Protein AF-A0A7W8BRE7-F1 (afdb_monomer_lite)

pLDDT: mean 71.57, std 16.56, range [34.34, 90.38]

Structure (mmCIF, N/CA/C/O backbone):
data_AF-A0A7W8BRE7-F1
#
_entry.id   AF-A0A7W8BRE7-F1
#
loop_
_atom_site.group_PDB
_atom_site.id
_atom_site.type_symbol
_atom_site.label_atom_id
_atom_site.label_alt_id
_atom_site.label_comp_id
_atom_site.label_asym_id
_atom_site.label_entity_id
_atom_site.label_seq_id
_atom_site.pdbx_PDB_ins_code
_atom_site.Cartn_x
_atom_site.Cartn_y
_atom_site.Cartn_z
_atom_site.occupancy
_atom_site.B_iso_or_equiv
_atom_site.auth_seq_id
_atom_site.auth_comp_id
_atom_site.auth_asym_id
_atom_site.auth_atom_id
_atom_site.pdbx_PDB_model_num
ATOM 1 N N . MET A 1 1 ? -2.314 -26.509 -4.641 1.00 55.81 1 MET A N 1
ATOM 2 C CA . MET A 1 1 ? -2.823 -25.712 -3.495 1.00 55.81 1 MET A CA 1
ATOM 3 C C . MET A 1 1 ? -2.739 -24.232 -3.867 1.00 55.81 1 MET A C 1
ATOM 5 O O . MET A 1 1 ? -1.691 -23.835 -4.354 1.00 55.81 1 MET A O 1
ATOM 9 N N . ARG A 1 2 ? -3.808 -23.428 -3.718 1.00 67.88 2 ARG A N 1
ATOM 10 C CA . ARG A 1 2 ? -3.800 -21.985 -4.072 1.00 67.88 2 ARG A CA 1
ATOM 11 C C . ARG A 1 2 ? -3.502 -21.127 -2.836 1.00 67.88 2 ARG A C 1
ATOM 13 O O . ARG A 1 2 ? -4.063 -21.397 -1.778 1.00 67.88 2 ARG A O 1
ATOM 20 N N . ALA A 1 3 ? -2.696 -20.071 -2.983 1.00 72.94 3 ALA A N 1
ATOM 21 C CA . ALA A 1 3 ? -2.324 -19.148 -1.897 1.00 72.94 3 ALA A CA 1
ATOM 22 C C . ALA A 1 3 ? -3.537 -18.536 -1.164 1.00 72.94 3 ALA A C 1
ATOM 24 O O . ALA A 1 3 ? -3.501 -18.334 0.046 1.00 72.94 3 ALA A O 1
ATOM 25 N N . VAL A 1 4 ? -4.649 -18.344 -1.878 1.00 71.25 4 VAL A N 1
ATOM 26 C CA . VAL A 1 4 ? -5.926 -17.841 -1.346 1.00 71.25 4 VAL A CA 1
ATOM 27 C C . VAL A 1 4 ? -6.429 -18.645 -0.136 1.00 71.25 4 VAL A C 1
ATOM 29 O O . VAL A 1 4 ? -6.994 -18.059 0.780 1.00 71.25 4 VAL A O 1
ATOM 32 N N . HIS A 1 5 ? -6.180 -19.960 -0.070 1.00 75.94 5 HIS A N 1
ATOM 33 C CA . HIS A 1 5 ? -6.610 -20.783 1.073 1.00 75.94 5 HIS A CA 1
ATOM 34 C C . HIS A 1 5 ? -5.866 -20.453 2.376 1.00 75.94 5 HIS A C 1
ATOM 36 O O . HIS A 1 5 ? -6.432 -20.601 3.454 1.00 75.94 5 HIS A O 1
ATOM 42 N N . TRP A 1 6 ? -4.619 -19.987 2.291 1.00 69.44 6 TRP A N 1
ATOM 43 C CA . TRP A 1 6 ? -3.814 -19.614 3.459 1.00 69.44 6 TRP A CA 1
ATOM 44 C C . TRP A 1 6 ? -4.086 -18.178 3.928 1.00 69.44 6 TRP A C 1
ATOM 46 O O . TRP A 1 6 ? -3.908 -17.851 5.106 1.00 69.44 6 TRP A O 1
ATOM 56 N N . ILE A 1 7 ? -4.517 -17.321 2.998 1.00 76.75 7 ILE A N 1
ATOM 57 C CA . ILE A 1 7 ? -4.737 -15.888 3.223 1.00 76.75 7 ILE A CA 1
ATOM 58 C C . ILE A 1 7 ? -6.192 -15.607 3.635 1.00 76.75 7 ILE A C 1
ATOM 60 O O . ILE A 1 7 ? -6.422 -14.763 4.493 1.00 76.75 7 ILE A O 1
ATOM 64 N N . GLY A 1 8 ? -7.166 -16.332 3.076 1.00 71.94 8 GLY A N 1
ATOM 65 C CA . GLY A 1 8 ? -8.600 -16.070 3.256 1.00 71.94 8 GLY A CA 1
ATOM 66 C C . GLY A 1 8 ? -9.250 -16.652 4.518 1.00 71.94 8 GLY A C 1
ATOM 67 O O . GLY A 1 8 ? -10.458 -16.516 4.685 1.00 71.94 8 GLY A O 1
ATOM 68 N N . GLY A 1 9 ? -8.497 -17.324 5.393 1.00 77.81 9 GLY A N 1
ATOM 69 C CA . GLY A 1 9 ? -9.044 -17.868 6.641 1.00 77.81 9 GLY A CA 1
ATOM 70 C C . GLY A 1 9 ? -9.495 -16.768 7.619 1.00 77.81 9 GLY A C 1
ATOM 71 O O . GLY A 1 9 ? -8.908 -15.683 7.625 1.00 77.81 9 GLY A O 1
ATOM 72 N N . PRO A 1 10 ? -10.505 -17.017 8.476 1.00 72.31 10 PRO A N 1
ATOM 73 C CA . PRO A 1 10 ? -10.953 -16.047 9.472 1.00 72.31 10 PRO A CA 1
ATOM 74 C C . PRO A 1 10 ? -9.834 -15.758 10.479 1.00 72.31 10 PRO A C 1
ATOM 76 O O . PRO A 1 10 ? -9.444 -16.616 11.268 1.00 72.31 10 PRO A O 1
ATOM 79 N N . ARG A 1 11 ? -9.309 -14.529 10.452 1.00 71.12 11 ARG A N 1
ATOM 80 C CA . ARG A 1 11 ? -8.274 -14.054 11.377 1.00 71.12 11 ARG A CA 1
ATOM 81 C C . ARG A 1 11 ? -8.826 -12.929 12.244 1.00 71.12 11 ARG A C 1
ATOM 83 O O . ARG A 1 11 ? -8.637 -11.745 11.966 1.00 71.12 11 ARG A O 1
ATOM 90 N N . LEU A 1 12 ? -9.546 -13.319 13.290 1.00 77.19 12 LEU A N 1
ATOM 91 C CA . LEU A 1 12 ? -10.051 -12.391 14.297 1.00 77.19 12 LEU A CA 1
ATOM 92 C C . LEU A 1 12 ? -8.867 -11.746 15.036 1.00 77.19 12 LEU A C 1
ATOM 94 O O . LEU A 1 12 ? -7.893 -12.413 15.367 1.00 77.19 12 LEU A O 1
ATOM 98 N N . GLY A 1 13 ? -8.933 -10.434 15.265 1.00 82.19 13 GLY A N 1
ATOM 99 C CA . GLY A 1 13 ? -7.960 -9.717 16.098 1.00 82.19 13 GLY A CA 1
ATOM 100 C C . GLY A 1 13 ? -6.664 -9.256 15.421 1.00 82.19 13 GLY A C 1
ATOM 101 O O . GLY A 1 13 ? -5.953 -8.456 16.023 1.00 82.19 13 GLY A O 1
ATOM 102 N N . LEU A 1 14 ? -6.373 -9.634 14.166 1.00 86.62 14 LEU A N 1
ATOM 103 C CA . LEU A 1 14 ? -5.128 -9.220 13.488 1.00 86.62 14 LEU A CA 1
ATOM 104 C C . LEU A 1 14 ? -4.911 -7.706 13.485 1.00 86.62 14 LEU A C 1
ATOM 106 O O . LEU A 1 14 ? -3.815 -7.231 13.770 1.00 86.62 14 LEU A O 1
ATOM 110 N N . ARG A 1 15 ? -5.966 -6.946 13.176 1.00 86.25 15 ARG A N 1
ATOM 111 C CA . ARG A 1 15 ? -5.904 -5.483 13.155 1.00 86.25 15 ARG A CA 1
ATOM 112 C C . ARG A 1 15 ? -5.447 -4.931 14.505 1.00 86.25 15 ARG A C 1
ATOM 114 O O . ARG A 1 15 ? -4.590 -4.057 14.532 1.00 86.25 15 ARG A O 1
ATOM 121 N N . GLN A 1 16 ? -5.990 -5.455 15.602 1.00 87.50 16 GLN A N 1
ATOM 122 C CA . GLN A 1 16 ? -5.639 -4.999 16.943 1.00 87.50 16 GLN A CA 1
ATOM 123 C C . GLN A 1 16 ? -4.191 -5.355 17.283 1.00 87.50 16 GLN A C 1
ATOM 125 O O . GLN A 1 16 ? -3.452 -4.498 17.757 1.00 87.50 16 GLN A O 1
ATOM 130 N N . THR A 1 17 ? -3.756 -6.579 16.970 1.00 90.38 17 THR A N 1
ATOM 131 C CA . THR A 1 17 ? -2.367 -7.010 17.176 1.00 90.38 17 THR A CA 1
ATOM 132 C C . THR A 1 17 ? -1.377 -6.114 16.430 1.00 90.38 17 THR A C 1
ATOM 134 O O . THR A 1 17 ? -0.384 -5.683 17.015 1.00 90.38 17 THR A O 1
ATOM 137 N N . TYR A 1 18 ? -1.659 -5.788 15.164 1.00 89.69 18 TYR A N 1
ATOM 138 C CA . TYR A 1 18 ? -0.810 -4.897 14.371 1.00 89.69 18 TYR A CA 1
ATOM 139 C C . TYR A 1 18 ? -0.815 -3.461 14.895 1.00 89.69 18 TYR A C 1
ATOM 141 O O . TYR A 1 18 ? 0.250 -2.859 14.973 1.00 89.69 18 TYR A O 1
ATOM 149 N N . LEU A 1 19 ? -1.968 -2.916 15.291 1.00 89.44 19 LEU A N 1
ATOM 150 C CA . LEU A 1 19 ? -2.039 -1.565 15.857 1.00 89.44 19 LEU A CA 1
ATOM 151 C C . LEU A 1 19 ? -1.252 -1.459 17.165 1.00 89.44 19 LEU A C 1
ATOM 153 O O . LEU A 1 19 ? -0.457 -0.539 17.311 1.00 89.44 19 LEU A O 1
ATOM 157 N N . SER A 1 20 ? -1.383 -2.440 18.060 1.00 89.50 20 SER A N 1
ATOM 158 C CA . SER A 1 20 ? -0.588 -2.489 19.291 1.00 89.50 20 SER A CA 1
ATOM 159 C C . SER A 1 20 ? 0.910 -2.644 19.016 1.00 89.50 20 SER A C 1
ATOM 161 O O . SER A 1 20 ? 1.728 -2.117 19.763 1.00 89.50 20 SER A O 1
ATOM 163 N N . HIS A 1 21 ? 1.298 -3.359 17.957 1.00 90.19 21 HIS A N 1
ATOM 164 C CA . HIS A 1 21 ? 2.704 -3.461 17.570 1.00 90.19 21 H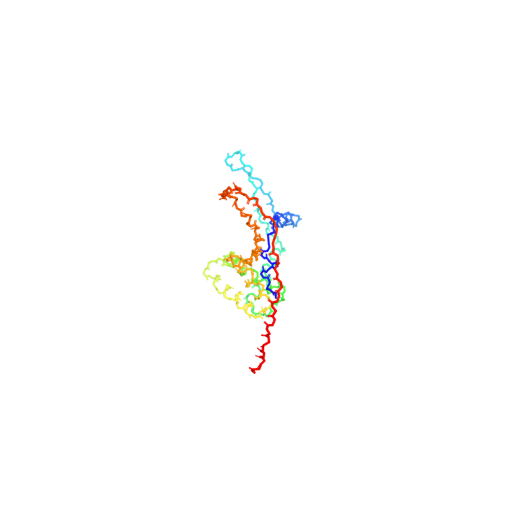IS A CA 1
ATOM 165 C C . HIS A 1 21 ? 3.240 -2.141 16.998 1.00 90.19 21 HIS A C 1
ATOM 167 O O . HIS A 1 21 ? 4.298 -1.683 17.419 1.00 90.19 21 HIS A O 1
ATOM 173 N N . LEU A 1 22 ? 2.489 -1.495 16.102 1.00 90.06 22 LEU A N 1
ATOM 174 C CA . LEU A 1 22 ? 2.853 -0.198 15.523 1.00 90.06 22 LEU A CA 1
ATOM 175 C C . LEU A 1 22 ? 2.935 0.910 16.578 1.00 90.06 22 LEU A C 1
ATOM 177 O O . LEU A 1 22 ? 3.788 1.789 16.474 1.00 90.06 22 LEU A O 1
ATOM 181 N N . GLU A 1 23 ? 2.089 0.838 17.602 1.00 89.81 23 GLU A N 1
ATOM 182 C CA . GLU A 1 23 ? 2.127 1.735 18.753 1.00 89.81 23 GLU A CA 1
ATOM 183 C C . GLU A 1 23 ? 3.389 1.541 19.596 1.00 89.81 23 GLU A C 1
ATOM 185 O O . GLU A 1 23 ? 4.069 2.516 19.910 1.00 89.81 23 GLU A O 1
ATOM 190 N N . ARG A 1 24 ? 3.791 0.290 19.866 1.00 88.38 24 ARG A N 1
ATOM 191 C CA . ARG A 1 24 ? 5.075 0.000 20.536 1.00 88.38 24 ARG A CA 1
ATOM 192 C C . ARG A 1 24 ? 6.283 0.485 19.737 1.00 88.38 24 ARG A C 1
ATOM 194 O O . ARG A 1 24 ? 7.280 0.874 20.330 1.00 88.38 24 ARG A O 1
ATOM 201 N N . CYS A 1 25 ? 6.201 0.458 18.408 1.00 86.62 25 CYS A N 1
ATOM 202 C CA . CYS A 1 25 ? 7.248 0.973 17.526 1.00 86.62 25 CYS A CA 1
ATOM 203 C C . CYS A 1 25 ? 7.206 2.503 17.351 1.00 86.62 25 CYS A C 1
ATOM 205 O O . CYS A 1 25 ? 8.020 3.037 16.602 1.00 86.62 25 CYS A O 1
ATOM 207 N N . GLY A 1 26 ? 6.258 3.209 17.981 1.00 84.50 26 GLY A N 1
ATOM 208 C CA . GLY A 1 26 ? 6.111 4.664 17.860 1.00 84.50 26 GLY A CA 1
ATOM 209 C C . GLY A 1 26 ? 5.651 5.147 16.478 1.00 84.50 26 GLY A C 1
ATOM 210 O O . GLY A 1 26 ? 5.744 6.334 16.179 1.00 84.50 26 GLY A O 1
ATOM 211 N N . MET A 1 27 ? 5.164 4.249 15.615 1.00 86.06 27 MET A N 1
ATOM 212 C CA . MET A 1 27 ? 4.700 4.595 14.264 1.00 86.06 27 MET A CA 1
ATOM 213 C C . MET A 1 27 ? 3.242 5.068 14.247 1.00 86.06 27 MET A C 1
ATOM 215 O O . MET A 1 27 ? 2.803 5.690 13.282 1.00 86.06 27 MET A O 1
ATOM 219 N N . VAL A 1 28 ? 2.467 4.741 15.283 1.00 89.38 28 VAL A N 1
ATOM 220 C CA . VAL A 1 28 ? 1.053 5.106 15.406 1.00 89.38 28 VAL A CA 1
ATOM 221 C C . VAL A 1 28 ? 0.744 5.426 16.866 1.00 89.38 28 VAL A C 1
ATOM 223 O O . VAL A 1 28 ? 1.187 4.703 17.750 1.00 89.38 28 VAL A O 1
ATOM 226 N N . HIS A 1 29 ? -0.066 6.448 17.128 1.00 86.44 29 HIS A N 1
ATOM 227 C CA . HIS A 1 29 ? -0.562 6.745 18.474 1.00 86.44 29 HIS A CA 1
ATOM 228 C C . HIS A 1 29 ? -2.080 6.601 18.557 1.00 86.44 29 HIS A C 1
ATOM 230 O O . HIS A 1 29 ? -2.813 7.066 17.675 1.00 86.44 29 HIS A O 1
ATOM 236 N N . ALA A 1 30 ? -2.556 5.954 19.622 1.00 86.38 30 ALA A N 1
ATOM 237 C CA . ALA A 1 30 ? -3.970 5.902 19.953 1.00 86.38 30 ALA A CA 1
ATOM 238 C C . ALA A 1 30 ? -4.406 7.234 20.582 1.00 86.38 30 ALA A C 1
ATOM 240 O O . ALA A 1 30 ? -3.995 7.588 21.683 1.00 86.38 30 ALA A O 1
ATOM 241 N N . VAL A 1 31 ? -5.264 7.974 19.884 1.00 84.94 31 VAL A N 1
ATOM 242 C CA . VAL A 1 31 ? -5.887 9.196 20.395 1.00 84.94 31 VAL A CA 1
ATOM 243 C C . VAL A 1 31 ? -7.293 8.852 20.863 1.00 84.94 31 VAL A C 1
ATOM 245 O O . VAL A 1 31 ? -8.170 8.520 20.058 1.00 84.94 31 VAL A O 1
ATOM 248 N N . ALA A 1 32 ? -7.499 8.906 22.178 1.00 81.88 32 ALA A N 1
ATOM 249 C CA . ALA A 1 32 ? -8.823 8.799 22.766 1.00 81.88 32 ALA A CA 1
ATOM 250 C C . ALA A 1 32 ? -9.618 10.072 22.446 1.00 81.88 32 ALA A C 1
ATOM 252 O O . ALA A 1 32 ? -9.177 11.188 22.708 1.00 81.88 32 ALA A O 1
ATOM 253 N N . GLY A 1 33 ? -10.788 9.893 21.855 1.00 79.12 33 GLY A N 1
ATOM 254 C CA . GLY A 1 33 ? -11.786 10.928 21.651 1.00 79.12 33 GLY A CA 1
ATOM 255 C C . GLY A 1 33 ? -13.119 10.492 22.241 1.00 79.12 33 GLY A C 1
ATOM 256 O O . GLY A 1 33 ? -13.297 9.351 22.670 1.00 79.12 33 GLY A O 1
ATOM 257 N N . GLN A 1 34 ? -14.089 11.394 22.211 1.00 79.69 34 GLN A N 1
ATOM 258 C CA . GLN A 1 34 ? -15.475 11.066 22.508 1.00 79.69 34 GLN A CA 1
ATOM 259 C C . GLN A 1 34 ? -16.339 11.455 21.320 1.00 79.69 34 GLN A C 1
ATOM 261 O O . GLN A 1 34 ? -16.222 12.561 20.792 1.00 79.69 34 GLN A O 1
ATOM 266 N N . MET A 1 35 ? -17.203 10.539 20.894 1.00 67.25 35 MET A N 1
ATOM 267 C CA . MET A 1 35 ? -18.236 10.838 19.914 1.00 67.25 35 MET A CA 1
ATOM 268 C C . MET A 1 35 ? -19.559 10.998 20.664 1.00 67.25 35 MET A C 1
ATOM 270 O O . MET A 1 35 ? -19.937 10.141 21.462 1.00 67.25 35 MET A O 1
ATOM 274 N N . CYS A 1 36 ? -20.218 12.140 20.465 1.00 72.50 36 CYS A N 1
ATOM 275 C CA . CYS A 1 36 ? -21.457 12.516 21.156 1.00 72.50 36 CYS A CA 1
ATOM 276 C C . CYS A 1 36 ? -21.363 12.542 22.701 1.00 72.50 36 CYS A C 1
ATOM 278 O O . CYS A 1 36 ? -22.360 12.314 23.374 1.00 72.50 36 CYS A O 1
ATOM 280 N N . GLY A 1 37 ? -20.176 12.778 23.278 1.00 73.38 37 GLY A N 1
ATOM 281 C CA . GLY A 1 37 ? -19.967 12.946 24.729 1.00 73.38 37 GLY A CA 1
ATOM 282 C C . GLY A 1 37 ? -20.068 11.678 25.593 1.00 73.38 37 GLY A C 1
ATOM 283 O O . GLY A 1 37 ? -19.612 11.692 26.731 1.00 73.38 37 GLY A O 1
ATOM 284 N N . VAL A 1 38 ? -20.609 10.572 25.067 1.00 79.88 38 VAL A N 1
ATOM 285 C CA . VAL A 1 38 ? -20.875 9.342 25.846 1.00 79.88 38 VAL A CA 1
ATOM 286 C C . VAL A 1 38 ? -20.234 8.075 25.282 1.00 79.88 38 VAL A C 1
ATOM 288 O O . VAL A 1 38 ? -20.098 7.096 26.010 1.00 79.88 38 VAL A O 1
ATOM 291 N N . LEU A 1 39 ? -19.799 8.071 24.017 1.00 79.69 39 LEU A N 1
ATOM 292 C CA . LEU A 1 39 ? -19.118 6.921 23.417 1.00 79.69 39 LEU A CA 1
ATOM 293 C C . LEU A 1 39 ? -17.615 7.203 23.290 1.00 79.69 39 LEU A C 1
ATOM 295 O O . LEU A 1 39 ? -17.224 8.046 22.471 1.00 79.69 39 LEU A O 1
ATOM 299 N N . PRO A 1 40 ? -16.758 6.508 24.065 1.00 80.25 40 PRO A N 1
ATOM 300 C CA . PRO A 1 40 ? -15.319 6.545 23.857 1.00 80.25 40 PRO A CA 1
ATOM 301 C C . PRO A 1 40 ? -15.003 6.063 22.442 1.00 80.25 40 PRO A C 1
ATOM 303 O O . PRO A 1 40 ? -15.436 4.988 22.028 1.00 80.25 40 PRO A O 1
ATOM 306 N N . THR A 1 41 ? -14.246 6.857 21.693 1.00 83.38 41 THR A N 1
ATOM 307 C CA . THR A 1 41 ? -13.740 6.475 20.376 1.00 83.38 41 THR A CA 1
ATOM 308 C C . THR A 1 41 ? -12.221 6.499 20.398 1.00 83.38 41 THR A C 1
ATOM 310 O O . THR A 1 41 ? -11.615 7.452 20.876 1.00 83.38 41 THR A O 1
ATOM 313 N N . THR A 1 42 ? -11.580 5.448 19.896 1.00 84.06 42 THR A N 1
ATOM 314 C CA . THR A 1 42 ? -10.120 5.402 19.773 1.00 84.06 42 THR A CA 1
ATOM 315 C C . THR A 1 42 ? -9.755 5.609 18.314 1.00 84.06 42 THR A C 1
ATOM 317 O O . THR A 1 42 ? -10.006 4.746 17.467 1.00 84.06 42 THR A O 1
ATOM 320 N N . ARG A 1 43 ? -9.154 6.760 18.006 1.00 84.50 43 ARG A N 1
ATOM 321 C CA . ARG A 1 43 ? -8.643 7.061 16.670 1.00 84.50 43 ARG A CA 1
ATOM 322 C C . ARG A 1 43 ? -7.134 6.880 16.655 1.00 84.50 43 ARG A C 1
ATOM 324 O O . ARG A 1 43 ? -6.418 7.548 17.383 1.00 84.50 43 ARG A O 1
ATOM 331 N N . TYR A 1 44 ? -6.649 6.014 15.778 1.00 85.94 44 TYR A N 1
ATOM 332 C CA . TYR A 1 44 ? -5.218 5.826 15.568 1.00 85.94 44 TYR A CA 1
ATOM 333 C C . TYR A 1 44 ? -4.691 6.867 14.575 1.00 85.94 44 TYR A C 1
ATOM 335 O O . TYR A 1 44 ? -5.229 6.994 13.471 1.00 85.94 44 TYR A O 1
ATOM 343 N N . GLN A 1 45 ? -3.663 7.617 14.969 1.00 86.12 45 GLN A N 1
ATOM 344 C CA . GLN A 1 45 ? -2.980 8.597 14.123 1.00 86.12 45 GLN A CA 1
ATOM 345 C C . GLN A 1 45 ? -1.596 8.075 13.747 1.00 86.12 45 GLN A C 1
ATOM 347 O O . GLN A 1 45 ? -0.871 7.593 14.612 1.00 86.12 45 GLN A O 1
ATOM 352 N N . ALA A 1 46 ? -1.244 8.141 12.463 1.00 85.81 46 ALA A N 1
ATOM 353 C CA . ALA A 1 46 ? 0.076 7.739 11.993 1.00 85.81 46 ALA A CA 1
ATOM 354 C C . ALA A 1 46 ? 1.101 8.839 12.292 1.00 85.81 46 ALA A C 1
ATOM 356 O O . ALA A 1 46 ? 0.877 10.001 11.951 1.00 85.81 46 ALA A O 1
ATOM 357 N N . THR A 1 47 ? 2.220 8.451 12.891 1.00 84.44 47 THR A N 1
ATOM 358 C CA . THR A 1 47 ? 3.378 9.315 13.109 1.00 84.44 47 THR A CA 1
ATOM 359 C C . THR A 1 47 ? 4.307 9.180 11.916 1.00 84.44 47 THR A C 1
ATOM 361 O O . THR A 1 47 ? 4.655 8.072 11.504 1.00 84.44 47 THR A O 1
ATOM 364 N N . ASP A 1 48 ? 4.725 10.308 11.353 1.00 76.12 48 ASP A N 1
ATOM 365 C CA . ASP A 1 48 ? 5.698 10.307 10.269 1.00 76.12 48 ASP A CA 1
ATOM 366 C C . ASP A 1 48 ? 7.106 10.105 10.839 1.00 76.12 48 ASP A C 1
ATOM 368 O O . ASP A 1 48 ? 7.775 11.046 11.263 1.00 76.12 48 ASP A O 1
ATOM 372 N N . THR A 1 49 ? 7.520 8.844 10.922 1.00 82.88 49 THR A N 1
ATOM 373 C CA . THR A 1 49 ? 8.839 8.458 11.429 1.00 82.88 49 THR A CA 1
ATOM 374 C C . THR A 1 49 ? 9.875 8.449 10.310 1.00 82.88 49 THR A C 1
ATOM 376 O O . THR A 1 49 ? 9.552 8.200 9.147 1.00 82.88 49 THR A O 1
ATOM 379 N N . GLU A 1 50 ? 11.149 8.637 10.655 1.00 83.44 50 GLU A N 1
ATOM 380 C CA . GLU A 1 50 ? 12.261 8.529 9.699 1.00 83.44 50 GLU A CA 1
ATOM 381 C C . GLU A 1 50 ? 12.247 7.186 8.953 1.00 83.44 50 GLU A C 1
ATOM 383 O O . GLU A 1 50 ? 12.395 7.148 7.736 1.00 83.44 50 GLU A O 1
ATOM 388 N N . ILE A 1 51 ? 11.911 6.100 9.655 1.00 83.38 51 ILE A N 1
ATOM 389 C CA . ILE A 1 51 ? 11.736 4.761 9.076 1.00 83.38 51 ILE A CA 1
ATOM 390 C C . ILE A 1 51 ? 10.631 4.753 8.009 1.00 83.38 51 ILE A C 1
ATOM 392 O O . ILE A 1 51 ? 10.801 4.186 6.929 1.00 83.38 51 ILE A O 1
ATOM 396 N N . SER A 1 52 ? 9.487 5.385 8.288 1.00 82.56 52 SER A N 1
ATOM 397 C CA . SER A 1 52 ? 8.370 5.468 7.336 1.00 82.56 52 SER A CA 1
ATOM 398 C C . SER A 1 52 ? 8.764 6.262 6.090 1.00 82.56 52 SER A C 1
ATOM 400 O O . SER A 1 52 ? 8.447 5.853 4.967 1.00 82.56 52 SER A O 1
ATOM 402 N N . ARG A 1 53 ? 9.511 7.356 6.279 1.00 83.75 53 ARG A N 1
ATOM 403 C CA . ARG A 1 53 ? 10.068 8.168 5.190 1.00 83.75 53 ARG A CA 1
ATO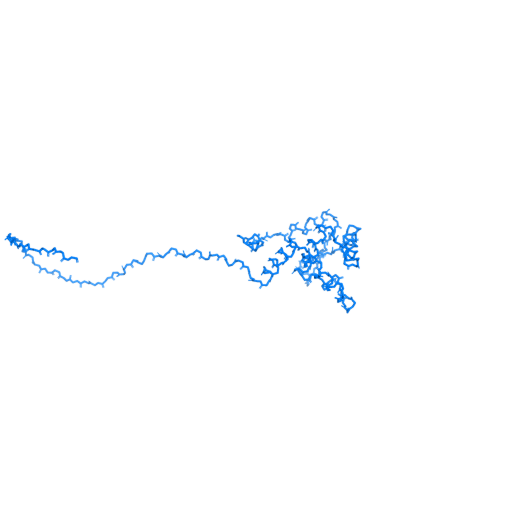M 404 C C . ARG A 1 53 ? 11.083 7.391 4.364 1.00 83.75 53 ARG A C 1
ATOM 406 O O . ARG A 1 53 ? 11.001 7.430 3.142 1.00 83.75 53 ARG A O 1
ATOM 413 N N . GLU A 1 54 ? 11.982 6.645 4.997 1.00 86.38 54 GLU A N 1
ATOM 414 C CA . GLU A 1 54 ? 12.990 5.823 4.321 1.00 86.38 54 GLU A CA 1
ATOM 415 C C . GLU A 1 54 ? 12.338 4.707 3.490 1.00 86.38 54 GLU A C 1
ATOM 417 O O . GLU A 1 54 ? 12.685 4.496 2.327 1.00 86.38 54 GLU A O 1
ATOM 422 N N . ILE A 1 55 ? 11.338 4.012 4.046 1.00 86.12 55 ILE A N 1
ATOM 423 C CA . ILE A 1 55 ? 10.563 2.997 3.315 1.00 86.12 55 ILE A CA 1
ATOM 424 C C . ILE A 1 55 ? 9.885 3.623 2.093 1.00 86.12 55 ILE A C 1
ATOM 426 O O . ILE A 1 55 ? 9.965 3.066 0.994 1.00 86.12 55 ILE A O 1
ATOM 430 N N . ARG A 1 56 ? 9.253 4.789 2.264 1.00 84.50 56 ARG A N 1
ATOM 431 C CA . ARG A 1 56 ? 8.604 5.507 1.165 1.00 84.50 56 ARG A CA 1
ATOM 432 C C . ARG A 1 56 ? 9.612 5.963 0.110 1.00 84.50 56 ARG A C 1
ATOM 434 O O . ARG A 1 56 ? 9.366 5.757 -1.071 1.00 84.50 56 ARG A O 1
ATOM 441 N N . ALA A 1 57 ? 10.755 6.501 0.524 1.00 86.06 57 ALA A N 1
ATOM 442 C CA . ALA A 1 57 ? 11.816 6.952 -0.368 1.00 86.06 57 ALA A CA 1
ATOM 443 C C . ALA A 1 57 ? 12.416 5.798 -1.182 1.00 86.06 57 ALA A C 1
ATOM 445 O O . ALA A 1 57 ? 12.649 5.956 -2.378 1.00 86.06 57 ALA A O 1
ATOM 446 N N . ARG A 1 58 ? 12.609 4.616 -0.578 1.00 85.19 58 ARG A N 1
ATOM 447 C CA . ARG A 1 58 ? 13.052 3.414 -1.307 1.00 85.19 58 ARG A CA 1
ATOM 448 C C . ARG A 1 58 ? 12.040 2.978 -2.359 1.00 85.19 58 ARG A C 1
ATOM 450 O O . ARG A 1 58 ? 12.427 2.680 -3.487 1.00 85.19 58 ARG A O 1
ATOM 457 N N . LEU A 1 59 ? 10.753 2.985 -2.011 1.00 83.94 59 LEU A N 1
ATOM 458 C CA . LEU A 1 59 ? 9.685 2.662 -2.955 1.00 83.94 59 LEU A CA 1
ATOM 459 C C . LEU A 1 59 ? 9.611 3.696 -4.093 1.00 83.94 59 LEU A C 1
ATOM 461 O O . LEU A 1 59 ? 9.550 3.321 -5.263 1.00 83.94 59 LEU A O 1
ATOM 465 N N . ASP A 1 60 ? 9.684 4.987 -3.767 1.00 84.62 60 ASP A N 1
ATOM 466 C CA . ASP A 1 60 ? 9.680 6.081 -4.743 1.00 84.62 60 ASP A CA 1
ATOM 467 C C . ASP A 1 60 ? 10.905 6.029 -5.661 1.00 84.62 60 ASP A C 1
ATOM 469 O O . ASP A 1 60 ? 10.779 6.233 -6.869 1.00 84.62 60 ASP A O 1
ATOM 473 N N . SER A 1 61 ? 12.078 5.713 -5.114 1.00 84.19 61 SER A N 1
ATOM 474 C CA . SER A 1 61 ? 13.311 5.531 -5.879 1.00 84.19 61 SER A CA 1
ATOM 475 C C . SER A 1 61 ? 13.179 4.374 -6.868 1.00 84.19 61 SER A C 1
ATOM 477 O O . SER A 1 61 ? 13.434 4.565 -8.057 1.00 84.19 61 SER A O 1
ATOM 479 N N . ALA A 1 62 ? 12.685 3.212 -6.427 1.00 82.44 62 ALA A N 1
ATOM 480 C CA . ALA A 1 62 ? 12.438 2.064 -7.301 1.00 82.44 62 ALA A CA 1
ATOM 481 C C . ALA A 1 62 ? 11.464 2.401 -8.446 1.00 82.44 62 ALA A C 1
ATOM 483 O O . ALA A 1 62 ? 11.715 2.088 -9.608 1.00 82.44 62 ALA A O 1
ATOM 484 N N . ILE A 1 63 ? 10.376 3.112 -8.140 1.00 83.00 63 ILE A N 1
ATOM 485 C CA . ILE A 1 63 ? 9.370 3.517 -9.134 1.00 83.00 63 ILE A CA 1
ATOM 486 C C . ILE A 1 63 ? 9.920 4.572 -10.106 1.00 83.00 63 ILE A C 1
ATOM 488 O O . ILE A 1 63 ? 9.558 4.590 -11.287 1.00 83.00 63 ILE A O 1
ATOM 492 N N . ARG A 1 64 ? 10.776 5.483 -9.637 1.00 81.06 64 ARG A N 1
ATOM 493 C CA . ARG A 1 64 ? 11.342 6.551 -10.472 1.00 81.06 64 ARG A CA 1
ATOM 494 C C . ARG A 1 64 ? 12.464 6.060 -11.375 1.00 81.06 64 ARG A C 1
ATOM 496 O O . ARG A 1 64 ? 12.471 6.436 -12.545 1.00 81.06 64 ARG A O 1
ATOM 503 N N . THR A 1 65 ? 13.369 5.250 -10.836 1.00 76.19 65 THR A N 1
ATOM 504 C CA . THR A 1 65 ? 14.571 4.771 -11.533 1.00 76.19 65 THR A CA 1
ATOM 505 C C . THR A 1 65 ? 14.280 3.616 -12.483 1.00 76.19 65 THR A C 1
ATOM 507 O O . THR A 1 65 ? 14.986 3.469 -13.474 1.00 76.19 65 THR A O 1
ATOM 510 N N . GLY A 1 66 ? 13.244 2.809 -12.218 1.00 65.44 66 GLY A N 1
ATOM 511 C CA . GLY A 1 66 ? 12.912 1.646 -13.050 1.00 65.44 66 GLY A CA 1
ATOM 512 C C . GLY A 1 66 ? 13.969 0.535 -13.014 1.00 65.44 66 GLY A C 1
ATOM 513 O O . GLY A 1 66 ? 13.879 -0.418 -13.782 1.00 65.44 66 GLY A O 1
ATOM 514 N N . VAL A 1 67 ? 14.963 0.653 -12.130 1.00 69.12 67 VAL A N 1
ATOM 515 C CA . VAL A 1 67 ? 15.974 -0.375 -11.867 1.00 69.12 67 VAL A CA 1
ATOM 516 C C . VAL A 1 67 ? 15.285 -1.557 -11.179 1.00 69.12 67 VAL A C 1
ATOM 518 O O . VAL A 1 67 ? 14.396 -1.314 -10.356 1.00 69.12 67 VAL A O 1
ATOM 521 N N . PRO A 1 68 ? 15.665 -2.817 -11.481 1.00 65.75 68 PRO A N 1
ATOM 522 C CA . PRO A 1 68 ? 15.131 -3.987 -10.793 1.00 65.75 68 PRO A CA 1
ATOM 523 C C . PRO A 1 68 ? 15.270 -3.803 -9.272 1.00 65.75 68 PRO A C 1
ATOM 525 O O . PRO A 1 68 ? 16.389 -3.735 -8.759 1.00 65.75 68 PRO A O 1
ATOM 528 N N . PRO A 1 69 ? 14.148 -3.641 -8.555 1.00 73.31 69 PRO A N 1
ATOM 529 C CA . PRO A 1 69 ? 14.158 -3.350 -7.133 1.00 73.31 69 PRO A CA 1
ATOM 530 C C . PRO A 1 69 ? 14.583 -4.585 -6.342 1.00 73.31 69 PRO A C 1
ATOM 532 O O . PRO A 1 69 ? 14.409 -5.719 -6.787 1.00 73.31 69 PRO A O 1
ATOM 535 N N . ASP A 1 70 ? 15.064 -4.360 -5.122 1.00 80.75 70 ASP A N 1
ATOM 536 C CA . ASP A 1 70 ? 15.268 -5.442 -4.161 1.00 80.75 70 ASP A CA 1
ATOM 537 C C . ASP A 1 70 ? 13.973 -6.279 -4.008 1.00 80.75 70 ASP A C 1
ATOM 539 O O . ASP A 1 70 ? 12.882 -5.688 -3.952 1.00 80.75 70 ASP A O 1
ATOM 543 N N . PRO A 1 71 ? 14.047 -7.623 -3.905 1.00 80.00 71 PRO A N 1
ATOM 544 C CA . PRO A 1 71 ? 12.866 -8.484 -3.815 1.00 80.00 71 PRO A CA 1
ATOM 545 C C . PRO A 1 71 ? 11.875 -8.077 -2.717 1.00 80.00 71 PRO A C 1
ATOM 547 O O . PRO A 1 71 ? 10.660 -8.190 -2.896 1.00 80.00 71 PRO A O 1
ATOM 550 N N . ARG A 1 72 ? 12.356 -7.533 -1.589 1.00 81.56 72 ARG A N 1
ATOM 551 C CA . ARG A 1 72 ? 11.487 -7.040 -0.507 1.00 81.56 72 ARG A CA 1
ATOM 552 C C . ARG A 1 72 ? 10.679 -5.814 -0.934 1.00 81.56 72 ARG A C 1
ATOM 554 O O . ARG A 1 72 ? 9.531 -5.654 -0.520 1.00 81.56 72 ARG A O 1
ATOM 561 N N . THR A 1 73 ? 11.265 -4.958 -1.765 1.00 84.44 73 THR A N 1
ATOM 562 C CA . THR A 1 73 ? 10.618 -3.754 -2.302 1.00 84.44 73 THR A CA 1
ATOM 563 C C . THR A 1 73 ? 9.621 -4.110 -3.404 1.00 84.44 73 THR A C 1
ATOM 565 O O . THR A 1 73 ? 8.528 -3.545 -3.428 1.00 84.44 73 THR A O 1
ATOM 568 N N . ALA A 1 74 ? 9.941 -5.089 -4.257 1.00 82.25 74 ALA A N 1
ATOM 569 C CA . ALA A 1 74 ? 9.008 -5.629 -5.250 1.00 82.25 74 ALA A CA 1
ATOM 570 C C . ALA A 1 74 ? 7.756 -6.230 -4.586 1.00 82.25 74 ALA A C 1
ATOM 572 O O . ALA A 1 74 ? 6.627 -5.880 -4.939 1.00 82.25 74 ALA A O 1
ATOM 573 N N . ALA A 1 75 ? 7.947 -7.037 -3.537 1.00 83.81 75 ALA A N 1
ATOM 574 C CA . ALA A 1 75 ? 6.848 -7.593 -2.753 1.00 83.81 75 ALA A CA 1
ATOM 575 C C . ALA A 1 75 ? 6.004 -6.499 -2.072 1.00 83.81 75 ALA A C 1
ATOM 577 O O . ALA A 1 75 ? 4.772 -6.562 -2.087 1.00 83.81 75 ALA A O 1
ATOM 578 N N . LEU A 1 76 ? 6.644 -5.466 -1.508 1.00 86.75 76 LEU A N 1
ATOM 579 C CA . LEU A 1 76 ? 5.940 -4.327 -0.910 1.00 86.75 76 LEU A CA 1
ATOM 580 C C . LEU A 1 76 ? 5.105 -3.565 -1.951 1.00 86.75 76 LEU A C 1
ATOM 582 O O . LEU A 1 76 ? 3.947 -3.238 -1.689 1.00 86.75 76 LEU A O 1
ATOM 586 N N . ALA A 1 77 ? 5.667 -3.320 -3.135 1.00 84.81 77 ALA A N 1
ATOM 587 C CA . ALA A 1 77 ? 4.972 -2.699 -4.258 1.00 84.81 77 ALA A CA 1
ATOM 588 C C . ALA A 1 77 ? 3.752 -3.525 -4.702 1.00 84.81 77 ALA A C 1
ATOM 590 O O . ALA A 1 77 ? 2.664 -2.974 -4.900 1.00 84.81 77 ALA A O 1
ATOM 591 N N . ALA A 1 78 ? 3.910 -4.847 -4.785 1.00 85.56 78 ALA A N 1
ATOM 592 C CA . ALA A 1 78 ? 2.847 -5.777 -5.141 1.00 85.56 78 ALA A CA 1
ATOM 593 C C . ALA A 1 78 ? 1.691 -5.764 -4.129 1.00 85.56 78 ALA A C 1
ATOM 595 O O . ALA A 1 78 ? 0.525 -5.651 -4.517 1.00 85.56 78 ALA A O 1
ATOM 596 N N . LEU A 1 79 ? 1.998 -5.782 -2.828 1.00 86.75 79 LEU A N 1
ATOM 597 C CA . LEU A 1 79 ? 0.994 -5.672 -1.766 1.00 86.75 79 LEU A CA 1
ATOM 598 C C . LEU A 1 79 ? 0.304 -4.303 -1.762 1.00 86.75 79 LEU A C 1
ATOM 600 O O . LEU A 1 79 ? -0.920 -4.231 -1.651 1.00 86.75 79 LEU A O 1
ATOM 604 N N . ALA A 1 80 ? 1.060 -3.216 -1.928 1.00 87.19 80 ALA A N 1
ATOM 605 C CA . ALA A 1 80 ? 0.502 -1.868 -1.991 1.00 87.19 80 ALA A CA 1
ATOM 606 C C . ALA A 1 80 ? -0.472 -1.704 -3.170 1.00 87.19 80 ALA A C 1
ATOM 608 O O . ALA A 1 80 ? -1.501 -1.032 -3.040 1.00 87.19 80 ALA A O 1
ATOM 609 N N . HIS A 1 81 ? -0.177 -2.336 -4.308 1.00 85.00 81 HIS A N 1
ATOM 610 C CA . HIS A 1 81 ? -1.092 -2.381 -5.443 1.00 85.00 81 HIS A CA 1
ATOM 611 C C . HIS A 1 81 ? -2.331 -3.229 -5.148 1.00 85.00 81 HIS A C 1
ATOM 613 O O . HIS A 1 81 ? -3.443 -2.747 -5.365 1.00 85.00 81 HIS A O 1
ATOM 619 N N . ALA A 1 82 ? -2.151 -4.436 -4.605 1.00 86.12 82 ALA A N 1
ATOM 620 C CA . ALA A 1 82 ? -3.247 -5.350 -4.302 1.00 86.12 82 ALA A CA 1
ATOM 621 C C . ALA A 1 82 ? -4.258 -4.750 -3.316 1.00 86.12 82 ALA A C 1
ATOM 623 O O . ALA A 1 82 ? -5.457 -4.880 -3.528 1.00 86.12 82 ALA A O 1
ATOM 624 N N . VAL A 1 83 ? -3.789 -4.056 -2.273 1.00 84.69 83 VAL A N 1
ATOM 625 C CA . VAL A 1 83 ? -4.635 -3.397 -1.252 1.00 84.69 83 VAL A CA 1
ATOM 626 C C . VAL A 1 83 ? -5.233 -2.067 -1.755 1.00 84.69 83 VAL A C 1
ATOM 628 O O . VAL A 1 83 ? -6.018 -1.410 -1.074 1.00 84.69 83 VAL A O 1
ATOM 631 N N . GLY A 1 84 ? -4.868 -1.622 -2.961 1.00 83.50 84 GLY A N 1
ATOM 632 C CA . GLY A 1 84 ? -5.359 -0.365 -3.528 1.00 83.50 84 GLY A CA 1
ATOM 633 C C . GLY A 1 84 ? -4.771 0.889 -2.868 1.00 83.50 84 GLY A C 1
ATOM 634 O O . GLY A 1 84 ? -5.335 1.977 -3.007 1.00 83.50 84 GLY A O 1
ATOM 635 N N . LEU A 1 85 ? -3.622 0.776 -2.190 1.00 84.50 85 LEU A N 1
ATOM 636 C CA . LEU A 1 85 ? -2.930 1.903 -1.551 1.00 84.50 85 LEU A CA 1
ATOM 637 C C . LEU A 1 85 ? -2.309 2.874 -2.561 1.00 84.50 85 LEU A C 1
ATOM 639 O O . LEU A 1 85 ? -2.023 4.016 -2.211 1.00 84.50 85 LEU A O 1
ATOM 643 N N . GLY A 1 86 ? -2.159 2.477 -3.827 1.00 80.31 86 GLY A N 1
ATOM 644 C CA . GLY A 1 86 ? -1.571 3.327 -4.869 1.00 80.31 86 GLY A CA 1
ATOM 645 C C . GLY A 1 86 ? -2.249 4.696 -5.029 1.00 80.31 86 GLY A C 1
ATOM 646 O O . GLY A 1 86 ? -1.569 5.673 -5.324 1.00 80.31 86 GLY A O 1
ATOM 647 N N . LYS A 1 87 ? -3.565 4.799 -4.779 1.00 82.00 87 LYS A N 1
ATOM 648 C CA . LYS A 1 87 ? -4.301 6.081 -4.814 1.00 82.00 87 LYS A CA 1
ATOM 649 C C . LYS A 1 87 ? -3.996 6.996 -3.621 1.00 82.00 87 LYS A C 1
ATOM 651 O O . LYS A 1 87 ? -4.113 8.207 -3.744 1.00 82.00 87 LYS A O 1
ATOM 656 N N . HIS A 1 88 ? -3.623 6.410 -2.484 1.00 83.38 88 HIS A N 1
ATOM 657 C CA . HIS A 1 88 ? -3.249 7.133 -1.269 1.00 83.38 88 HIS A CA 1
ATOM 658 C C . HIS A 1 88 ? -1.763 7.504 -1.268 1.00 83.38 88 HIS A C 1
ATOM 660 O O . HIS A 1 88 ? -1.389 8.540 -0.729 1.00 83.38 88 HIS A O 1
ATOM 666 N N . LEU A 1 89 ? -0.916 6.682 -1.896 1.00 80.19 89 LEU A N 1
ATOM 667 C CA . LEU A 1 89 ? 0.504 6.979 -2.074 1.00 80.19 89 LEU A CA 1
ATOM 668 C C . LEU A 1 89 ? 0.727 8.064 -3.134 1.00 80.19 89 LEU A C 1
ATOM 670 O O . LEU A 1 89 ? 1.505 8.981 -2.891 1.00 80.19 89 LEU A O 1
ATOM 674 N N . TYR A 1 90 ? 0.016 7.999 -4.264 1.00 81.81 90 TYR A N 1
ATOM 675 C CA . TYR A 1 90 ? 0.165 8.940 -5.379 1.00 81.81 90 TYR A CA 1
ATOM 676 C C . TYR A 1 90 ? -1.179 9.583 -5.749 1.00 81.81 90 TYR A C 1
ATOM 678 O O . TYR A 1 90 ? -1.808 9.175 -6.736 1.00 81.81 90 TYR A O 1
ATOM 686 N N . PRO A 1 91 ? -1.655 10.560 -4.956 1.00 80.62 91 PRO A N 1
ATOM 687 C CA . PRO A 1 91 ? -2.867 11.297 -5.287 1.00 80.62 91 PRO A CA 1
ATOM 688 C C . PRO A 1 91 ? -2.669 12.155 -6.552 1.00 80.62 91 PRO A C 1
ATOM 690 O O . PRO A 1 91 ? -1.561 12.578 -6.871 1.00 80.62 91 PRO A O 1
ATOM 693 N N . GLY A 1 92 ? -3.758 12.422 -7.279 1.00 79.31 92 GLY A N 1
ATOM 694 C CA . GLY A 1 92 ? -3.761 13.349 -8.418 1.00 79.31 92 GLY A CA 1
ATOM 695 C C . GLY A 1 92 ? -3.425 12.753 -9.795 1.00 79.31 92 GLY A C 1
ATOM 696 O O . GLY A 1 92 ? -3.328 11.534 -9.996 1.00 79.31 92 GLY A O 1
ATOM 697 N N . ASN A 1 93 ? -3.313 13.648 -10.781 1.00 70.81 93 ASN A N 1
ATOM 698 C CA . ASN A 1 93 ? -3.017 13.333 -12.184 1.00 70.81 93 ASN A CA 1
ATOM 699 C C . ASN A 1 93 ? -1.531 12.983 -12.399 1.00 70.81 93 ASN A C 1
ATOM 701 O O . ASN A 1 93 ? -1.242 12.030 -13.123 1.00 70.81 93 ASN A O 1
ATOM 705 N N . GLU A 1 94 ? -0.618 13.654 -11.695 1.00 69.31 94 GLU A N 1
ATOM 706 C CA . GLU A 1 94 ? 0.827 13.384 -11.686 1.00 69.31 94 GLU A CA 1
ATOM 707 C C . GLU A 1 94 ? 1.135 11.965 -11.189 1.00 69.31 94 GLU A C 1
ATOM 709 O O . GLU A 1 94 ? 2.015 11.282 -11.711 1.00 69.31 94 GLU A O 1
ATOM 714 N N . GLY A 1 95 ? 0.319 11.450 -10.265 1.00 78.94 95 GLY A N 1
ATOM 715 C CA . GLY A 1 95 ? 0.416 10.082 -9.765 1.00 78.94 95 GLY A CA 1
ATOM 716 C C . GLY A 1 95 ? 0.007 8.994 -10.765 1.00 78.94 95 GLY A C 1
ATOM 717 O O . GLY A 1 95 ? 0.110 7.805 -10.453 1.00 78.94 95 GLY A O 1
ATOM 718 N N . ARG A 1 96 ? -0.503 9.336 -11.961 1.00 80.69 96 ARG A N 1
ATOM 719 C CA . ARG A 1 96 ? -0.878 8.334 -12.980 1.00 80.69 96 ARG A CA 1
ATOM 720 C C . ARG A 1 96 ? 0.347 7.579 -13.500 1.00 80.69 96 ARG A C 1
ATOM 722 O O . ARG A 1 96 ? 0.280 6.357 -13.629 1.00 80.69 96 ARG A O 1
ATOM 729 N N . SER A 1 97 ? 1.448 8.283 -13.765 1.00 82.81 97 SER A N 1
ATOM 730 C CA . SER A 1 97 ? 2.689 7.675 -14.259 1.00 82.81 97 SER A CA 1
ATOM 731 C C . SER A 1 97 ? 3.288 6.732 -13.210 1.00 82.81 97 SER A C 1
ATOM 733 O O . SER A 1 97 ? 3.540 5.568 -13.516 1.00 82.81 97 SER A O 1
ATOM 735 N N . SER A 1 98 ? 3.385 7.177 -11.953 1.00 81.25 98 SER A N 1
ATOM 736 C CA . SER A 1 98 ? 3.864 6.369 -10.822 1.00 81.25 98 SER A CA 1
ATOM 737 C C . SER A 1 98 ? 3.014 5.120 -10.593 1.00 81.25 98 SER A C 1
ATOM 739 O O . SER A 1 98 ? 3.556 4.038 -10.391 1.00 81.25 98 SER A O 1
ATOM 741 N N . ARG A 1 99 ? 1.680 5.221 -10.702 1.00 82.12 99 ARG A N 1
ATOM 742 C CA . ARG A 1 99 ? 0.783 4.053 -10.629 1.00 82.12 99 ARG A CA 1
ATOM 743 C C . ARG A 1 99 ? 0.970 3.086 -11.795 1.00 82.12 99 ARG A C 1
ATOM 745 O O . ARG A 1 99 ? 0.791 1.885 -11.610 1.00 82.12 99 ARG A O 1
ATOM 752 N N . SER A 1 100 ? 1.298 3.579 -12.991 1.00 83.88 100 SER A N 1
ATOM 753 C CA . SER A 1 100 ? 1.612 2.692 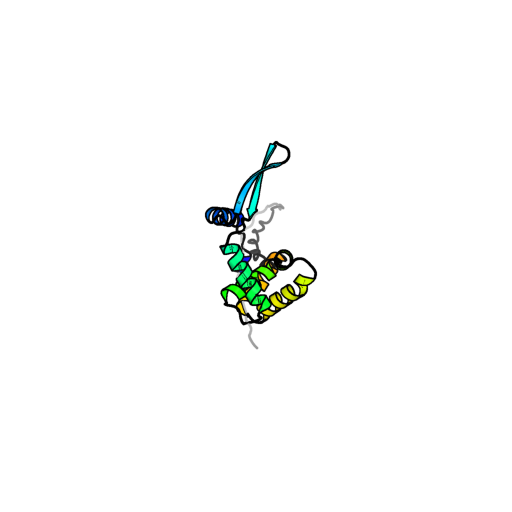-14.113 1.00 83.88 100 SER A CA 1
ATOM 754 C C . SER A 1 100 ? 2.912 1.943 -13.865 1.00 83.88 100 SER A C 1
ATOM 756 O O . SER A 1 100 ? 2.902 0.720 -13.894 1.00 83.88 100 SER A O 1
ATOM 758 N N . ARG A 1 101 ? 3.971 2.660 -13.483 1.00 82.44 101 ARG A N 1
ATOM 759 C CA . ARG A 1 101 ? 5.273 2.065 -13.162 1.00 82.44 101 ARG A CA 1
ATOM 760 C C . ARG A 1 101 ? 5.196 1.077 -12.001 1.00 82.44 101 ARG A C 1
ATOM 762 O O . ARG A 1 101 ? 5.829 0.033 -12.054 1.00 82.44 101 ARG A O 1
ATOM 769 N N . LEU A 1 102 ? 4.366 1.356 -10.993 1.00 82.88 102 LEU A N 1
ATOM 770 C CA . LEU A 1 102 ? 4.079 0.416 -9.908 1.00 82.88 102 LEU A CA 1
ATOM 771 C C . LEU A 1 102 ? 3.494 -0.903 -10.439 1.00 82.88 102 LEU A C 1
ATOM 773 O O . LEU A 1 102 ? 3.893 -1.970 -9.986 1.00 82.88 102 LEU A O 1
ATOM 777 N N . ARG A 1 103 ? 2.572 -0.847 -11.410 1.00 82.12 103 ARG A N 1
ATOM 778 C CA . ARG A 1 103 ? 2.027 -2.054 -12.057 1.00 82.12 103 ARG A CA 1
ATOM 779 C C . ARG A 1 103 ? 3.073 -2.762 -12.906 1.00 82.12 103 ARG A C 1
ATOM 781 O O . ARG A 1 103 ? 3.108 -3.988 -12.906 1.00 82.12 103 ARG A O 1
ATOM 788 N N . ASP A 1 104 ? 3.911 -2.009 -13.608 1.00 83.25 104 ASP A N 1
ATOM 789 C CA . ASP A 1 104 ? 4.969 -2.580 -14.437 1.00 83.25 104 ASP A CA 1
ATOM 790 C C . ASP A 1 104 ? 5.986 -3.325 -13.565 1.00 83.25 104 ASP A C 1
ATOM 792 O O . ASP A 1 104 ? 6.333 -4.455 -13.886 1.00 83.25 104 ASP A O 1
ATOM 796 N N . LEU A 1 105 ? 6.356 -2.782 -12.402 1.00 76.75 105 LEU A N 1
ATOM 797 C CA . LEU A 1 105 ? 7.237 -3.438 -11.427 1.00 76.75 105 LEU A CA 1
ATOM 798 C C . LEU A 1 105 ? 6.730 -4.835 -11.027 1.00 76.75 105 LEU A C 1
ATOM 800 O O . LEU A 1 105 ? 7.497 -5.790 -10.966 1.00 76.75 105 LEU A O 1
ATOM 804 N N . ILE A 1 106 ? 5.418 -4.963 -10.815 1.00 79.81 106 ILE A N 1
ATOM 805 C CA . ILE A 1 106 ? 4.770 -6.222 -10.419 1.00 79.81 106 ILE A CA 1
ATOM 806 C C . ILE A 1 106 ? 4.793 -7.242 -11.557 1.00 79.81 106 ILE A C 1
ATOM 808 O O . ILE A 1 106 ? 4.931 -8.434 -11.304 1.00 79.81 106 ILE A O 1
ATOM 812 N N . ARG A 1 107 ? 4.681 -6.800 -12.817 1.00 77.44 107 ARG A N 1
ATOM 813 C CA . ARG A 1 107 ? 4.748 -7.704 -13.979 1.00 77.44 107 ARG A CA 1
ATOM 814 C C . ARG A 1 107 ? 6.113 -8.374 -14.121 1.00 77.44 107 ARG A C 1
ATOM 816 O O . ARG A 1 107 ? 6.179 -9.466 -14.675 1.00 77.44 107 ARG A O 1
ATOM 823 N N . HIS A 1 108 ? 7.170 -7.728 -13.634 1.00 73.75 108 HIS A N 1
ATOM 824 C CA . HIS A 1 108 ? 8.538 -8.238 -13.702 1.00 73.75 108 HIS A CA 1
ATOM 825 C C . HIS A 1 108 ? 8.937 -9.060 -12.464 1.00 73.75 108 HIS A C 1
ATOM 827 O O . HIS A 1 108 ? 9.969 -9.725 -12.502 1.00 73.75 108 HIS A O 1
ATOM 833 N N . ASP A 1 109 ? 8.123 -9.066 -11.398 1.00 77.56 109 ASP A N 1
ATOM 834 C CA . ASP A 1 109 ? 8.313 -9.921 -10.221 1.00 77.56 109 ASP A CA 1
ATOM 835 C C . ASP A 1 109 ? 7.272 -11.059 -10.192 1.00 77.56 109 ASP A C 1
ATOM 837 O O . ASP A 1 109 ? 6.141 -10.869 -9.723 1.00 77.56 109 ASP A O 1
ATOM 841 N N . PRO A 1 110 ? 7.633 -12.269 -10.663 1.00 71.75 110 PRO A N 1
ATOM 842 C CA . PRO A 1 110 ? 6.698 -13.385 -10.743 1.00 71.75 110 PRO A CA 1
ATOM 843 C C . PRO A 1 110 ? 6.170 -13.815 -9.368 1.00 71.75 110 PRO A C 1
ATOM 845 O O . PRO A 1 110 ? 5.034 -14.279 -9.277 1.00 71.75 110 PRO A O 1
ATOM 848 N N . MET A 1 111 ? 6.937 -13.636 -8.286 1.00 73.88 111 MET A N 1
ATOM 849 C CA . MET A 1 111 ? 6.509 -14.053 -6.946 1.00 73.88 111 MET A CA 1
ATOM 850 C C . MET A 1 111 ? 5.604 -13.010 -6.288 1.00 73.88 111 MET A C 1
ATOM 852 O O . MET A 1 111 ? 4.544 -13.365 -5.757 1.00 73.88 111 MET A O 1
ATOM 856 N N . GLY A 1 112 ? 5.962 -11.727 -6.368 1.00 74.31 112 GLY A N 1
ATOM 857 C CA . GLY A 1 112 ? 5.122 -10.630 -5.885 1.00 74.31 112 GLY A CA 1
ATOM 858 C C . GLY A 1 112 ? 3.776 -10.563 -6.608 1.00 74.31 112 GLY A C 1
ATOM 859 O O . GLY A 1 112 ? 2.736 -10.409 -5.960 1.00 74.31 112 GLY A O 1
ATOM 860 N N . GLY A 1 113 ? 3.764 -10.771 -7.930 1.00 76.06 113 GLY A N 1
ATOM 861 C CA . GLY A 1 113 ? 2.539 -10.801 -8.733 1.00 76.06 113 GLY A CA 1
ATOM 862 C C . GLY A 1 113 ? 1.550 -11.889 -8.302 1.00 76.06 113 GLY A C 1
ATOM 863 O O . GLY A 1 113 ? 0.357 -11.614 -8.150 1.00 76.06 113 GLY A O 1
ATOM 864 N N . LEU A 1 114 ? 2.030 -13.107 -8.027 1.00 79.50 114 LEU A N 1
ATOM 865 C CA . LEU A 1 114 ? 1.181 -14.217 -7.570 1.00 79.50 114 LEU A CA 1
ATOM 866 C C . LEU A 1 114 ? 0.511 -13.923 -6.221 1.00 79.50 114 LEU A C 1
ATOM 868 O O . LEU A 1 114 ? -0.681 -14.194 -6.042 1.00 79.50 114 LEU A O 1
ATOM 872 N N . VAL A 1 115 ? 1.258 -13.350 -5.274 1.00 78.75 115 VAL A N 1
ATOM 873 C CA . VAL A 1 115 ? 0.727 -12.981 -3.952 1.00 78.75 115 VAL A CA 1
ATOM 874 C C . VAL A 1 115 ? -0.274 -11.837 -4.075 1.00 78.75 115 VAL A C 1
ATOM 876 O O . VAL A 1 115 ? -1.356 -11.911 -3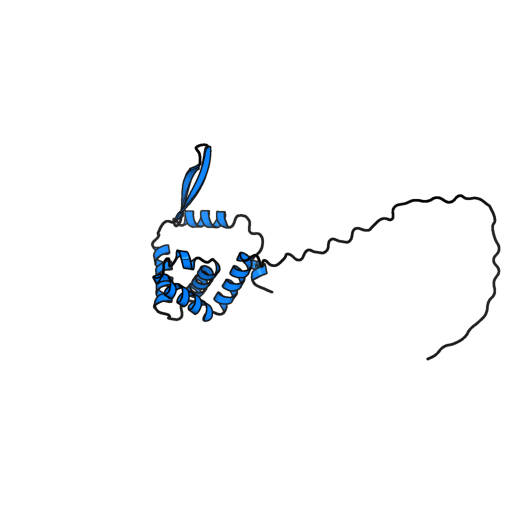.491 1.00 78.75 115 VAL A O 1
ATOM 879 N N . ALA A 1 116 ? 0.040 -10.812 -4.869 1.00 81.62 116 ALA A N 1
ATOM 880 C CA . ALA A 1 116 ? -0.865 -9.696 -5.114 1.00 81.62 116 ALA A CA 1
ATOM 881 C C . ALA A 1 116 ? -2.203 -10.165 -5.694 1.00 81.62 116 ALA A C 1
ATOM 883 O O . ALA A 1 116 ? -3.254 -9.757 -5.202 1.00 81.62 116 ALA A O 1
ATOM 884 N N . HIS A 1 117 ? -2.182 -11.071 -6.676 1.00 79.12 117 HIS A N 1
ATOM 885 C CA . HIS A 1 117 ? -3.401 -11.663 -7.227 1.00 79.12 117 HIS A CA 1
ATOM 886 C C . HIS A 1 117 ? -4.219 -12.411 -6.177 1.00 79.12 117 HIS A C 1
ATOM 888 O O . HIS A 1 117 ? -5.423 -12.190 -6.080 1.00 79.12 117 HIS A O 1
ATOM 894 N N . ALA A 1 118 ? -3.579 -13.219 -5.330 1.00 82.31 118 ALA A N 1
ATOM 895 C CA . ALA A 1 118 ? -4.284 -13.908 -4.254 1.00 82.31 118 ALA A CA 1
ATOM 896 C C . ALA A 1 118 ? -4.910 -12.936 -3.232 1.00 82.31 118 ALA A C 1
ATOM 898 O O . ALA A 1 118 ? -6.011 -13.180 -2.741 1.00 82.31 118 ALA A O 1
ATOM 899 N N . VAL A 1 119 ? -4.235 -11.826 -2.917 1.00 81.19 119 VAL A N 1
ATOM 900 C CA . VAL A 1 119 ? -4.751 -10.781 -2.013 1.00 81.19 119 VAL A CA 1
ATOM 901 C C . VAL A 1 119 ? -5.908 -10.005 -2.654 1.00 81.19 119 VAL A C 1
ATOM 903 O O . VAL A 1 119 ? -6.874 -9.667 -1.968 1.00 81.19 119 VAL A O 1
ATOM 906 N N . MET A 1 120 ? -5.850 -9.744 -3.961 1.00 82.62 120 MET A N 1
ATOM 907 C CA . MET A 1 120 ? -6.963 -9.150 -4.710 1.00 82.62 120 MET A CA 1
ATOM 908 C C . MET A 1 120 ? -8.175 -10.087 -4.746 1.00 82.62 120 MET A C 1
ATOM 910 O O . MET A 1 120 ? -9.284 -9.635 -4.477 1.00 82.62 120 MET A O 1
ATOM 914 N N . ASP A 1 121 ? -7.972 -11.385 -4.986 1.00 81.94 121 ASP A N 1
ATOM 915 C CA . ASP A 1 121 ? -9.041 -12.393 -4.970 1.00 81.94 121 ASP A CA 1
ATOM 916 C C . ASP A 1 121 ? -9.769 -12.414 -3.614 1.00 81.94 121 ASP A C 1
ATOM 918 O O . ASP A 1 121 ? -10.998 -12.399 -3.566 1.00 81.94 121 ASP A O 1
ATOM 922 N N . VAL A 1 122 ? -9.028 -12.374 -2.499 1.00 78.62 122 VAL A N 1
ATOM 923 C CA . VAL A 1 122 ? -9.620 -12.325 -1.149 1.00 78.62 122 VAL A CA 1
ATOM 924 C C . VAL A 1 122 ? -10.411 -11.031 -0.920 1.00 78.62 122 VAL A C 1
ATOM 926 O O . VAL A 1 122 ? -11.520 -11.089 -0.392 1.00 78.62 122 VAL A O 1
ATOM 929 N N . GLN A 1 123 ? -9.885 -9.871 -1.330 1.00 79.56 123 GLN A N 1
ATOM 930 C CA . GLN A 1 123 ? -10.578 -8.581 -1.173 1.00 79.56 123 GLN A CA 1
ATOM 931 C C . GLN A 1 123 ? -11.838 -8.468 -2.031 1.00 79.56 123 GLN A C 1
ATOM 933 O O . GLN A 1 123 ? -12.835 -7.906 -1.587 1.00 79.56 123 GLN A O 1
ATOM 938 N N . ASN A 1 124 ? -11.810 -9.038 -3.233 1.00 80.56 124 ASN A N 1
ATOM 939 C CA . ASN A 1 124 ? -12.952 -9.081 -4.142 1.00 80.56 124 ASN A CA 1
ATOM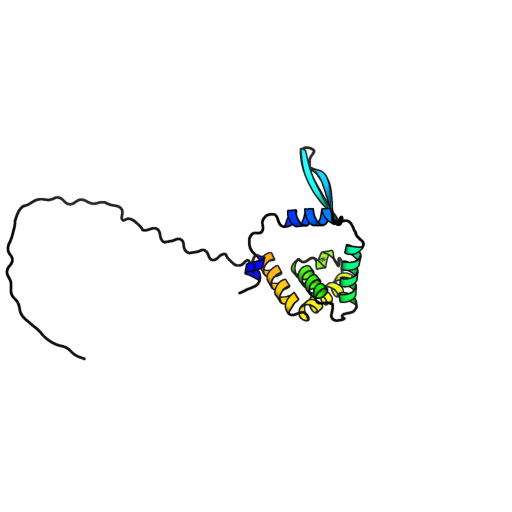 940 C C . ASN A 1 124 ? -14.015 -10.106 -3.707 1.00 80.56 124 ASN A C 1
ATOM 942 O O . ASN A 1 124 ? -14.993 -10.317 -4.420 1.00 80.56 124 ASN A O 1
ATOM 946 N N . GLY A 1 125 ? -13.830 -10.767 -2.559 1.00 71.00 125 GLY A N 1
ATOM 947 C CA . GLY A 1 125 ? -14.767 -11.760 -2.046 1.00 71.00 125 GLY A CA 1
ATOM 948 C C . GLY A 1 125 ? -14.697 -13.105 -2.770 1.00 71.00 125 GLY A C 1
ATOM 949 O O . GLY A 1 125 ? -15.524 -13.971 -2.505 1.00 71.00 125 GLY A O 1
ATOM 950 N N . VAL A 1 126 ? -13.678 -13.341 -3.608 1.00 67.19 126 VAL A N 1
ATOM 951 C CA . VAL A 1 126 ? -13.388 -14.636 -4.264 1.00 67.19 126 VAL A CA 1
ATOM 952 C C . VAL A 1 126 ? -12.753 -15.616 -3.263 1.00 67.19 126 VAL A C 1
ATOM 954 O O . VAL A 1 126 ? -11.983 -16.509 -3.621 1.00 67.19 126 VAL A O 1
ATOM 957 N N . ALA A 1 127 ? -13.046 -15.441 -1.971 1.00 55.91 127 ALA A N 1
ATOM 958 C CA . ALA A 1 127 ? -12.541 -16.285 -0.908 1.00 55.91 127 ALA A CA 1
ATOM 959 C C . ALA A 1 127 ? -12.808 -17.748 -1.259 1.00 55.91 127 ALA A C 1
ATOM 961 O O . ALA A 1 127 ? -13.878 -18.101 -1.757 1.00 55.91 127 ALA A O 1
ATOM 962 N N . ALA A 1 128 ? -11.807 -18.590 -0.998 1.00 53.56 128 ALA A N 1
ATOM 963 C CA . ALA A 1 128 ? -11.946 -20.030 -1.035 1.00 53.56 128 ALA A CA 1
ATOM 964 C C . ALA A 1 128 ? -13.230 -20.406 -0.294 1.00 53.56 128 ALA A C 1
ATOM 966 O O . ALA A 1 128 ? -13.278 -20.320 0.933 1.00 53.56 128 ALA A O 1
ATOM 967 N N . GLN A 1 129 ? -14.277 -20.757 -1.048 1.00 49.78 129 GLN A N 1
ATOM 968 C CA . GLN A 1 129 ? -15.527 -21.223 -0.478 1.00 49.78 129 GLN A CA 1
ATOM 969 C C . GLN A 1 129 ? -15.133 -22.367 0.459 1.00 49.78 129 GLN A C 1
ATOM 971 O O . GLN A 1 129 ? -14.546 -23.343 -0.029 1.00 49.78 129 GLN A O 1
ATOM 976 N N . PRO A 1 130 ? -15.365 -22.266 1.783 1.00 50.34 130 PRO A N 1
ATOM 977 C CA . PRO A 1 130 ? -15.151 -23.414 2.639 1.00 50.34 130 PRO A CA 1
ATOM 978 C C . PRO A 1 130 ? -16.002 -24.513 2.023 1.00 50.34 130 P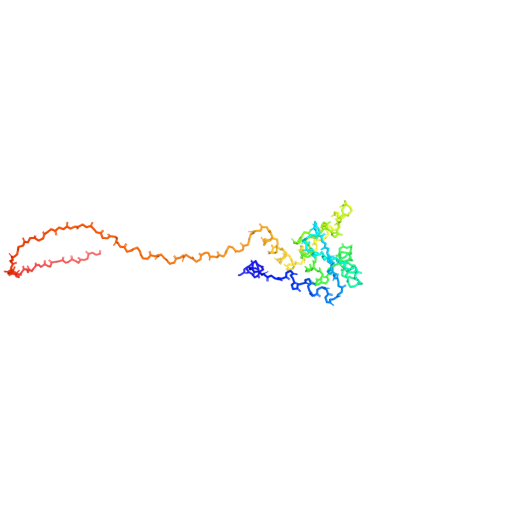RO A C 1
ATOM 980 O O . PRO A 1 130 ? -17.201 -24.309 1.804 1.00 50.34 130 PRO A O 1
ATOM 983 N N . ARG A 1 131 ? -15.367 -25.625 1.628 1.00 51.41 131 ARG A N 1
ATOM 984 C CA . ARG A 1 131 ? -16.101 -26.794 1.153 1.00 51.41 131 ARG A CA 1
ATOM 985 C C . ARG A 1 131 ? -17.120 -27.081 2.245 1.00 51.41 131 ARG A C 1
ATOM 987 O O . ARG A 1 131 ? -16.736 -27.480 3.341 1.00 51.41 131 ARG A O 1
ATOM 994 N N . ARG A 1 132 ? -18.398 -26.792 1.982 1.00 49.66 132 ARG A N 1
ATOM 995 C CA . ARG A 1 132 ? -19.482 -27.265 2.832 1.00 49.66 132 ARG A CA 1
ATOM 996 C C . ARG A 1 132 ? -19.348 -28.774 2.778 1.00 49.66 132 ARG A C 1
ATOM 998 O O . ARG A 1 132 ? -19.645 -29.373 1.749 1.00 49.66 132 ARG A O 1
ATOM 1005 N N . SER A 1 133 ? -18.820 -29.364 3.845 1.00 48.94 133 SER A N 1
ATOM 1006 C CA . SER A 1 133 ? -18.939 -30.796 4.055 1.00 48.94 133 SER A CA 1
ATOM 1007 C C . SER A 1 133 ? -20.427 -31.111 3.915 1.00 48.94 133 SER A C 1
ATOM 1009 O O . SER A 1 133 ? -21.225 -30.453 4.593 1.00 48.94 133 SER A O 1
ATOM 1011 N N . PRO A 1 134 ? -20.839 -32.012 3.006 1.00 52.09 134 PRO A N 1
ATOM 1012 C CA . PRO A 1 134 ? -22.229 -32.423 2.966 1.00 52.09 134 PRO A CA 1
ATOM 1013 C C . PRO A 1 134 ? -22.565 -32.950 4.360 1.00 52.09 134 PRO A C 1
ATOM 1015 O O . PRO A 1 134 ? -21.858 -33.808 4.892 1.00 52.09 134 PRO A O 1
ATOM 1018 N N . ALA A 1 135 ? -23.579 -32.356 4.991 1.00 50.09 135 ALA A N 1
ATOM 1019 C CA . ALA A 1 135 ? -24.077 -32.838 6.267 1.00 50.09 135 ALA A CA 1
ATOM 1020 C C . ALA A 1 135 ? -24.408 -34.333 6.111 1.00 50.09 135 ALA A C 1
ATOM 1022 O O . ALA A 1 135 ? -24.955 -34.710 5.068 1.00 50.09 135 ALA A O 1
ATOM 1023 N N . PRO A 1 136 ? -24.070 -35.194 7.087 1.00 51.34 136 PRO A N 1
ATOM 1024 C CA . PRO A 1 136 ? -24.456 -36.593 7.012 1.00 51.34 136 PRO A CA 1
ATOM 1025 C C . PRO A 1 136 ? -25.977 -36.640 6.883 1.00 51.34 136 PRO A C 1
ATOM 1027 O O . PRO A 1 136 ? -26.687 -36.055 7.702 1.00 51.34 136 PRO A O 1
ATOM 1030 N N . ALA A 1 137 ? -26.464 -37.266 5.809 1.00 56.03 137 ALA A N 1
ATOM 1031 C CA . ALA A 1 137 ? -27.883 -37.434 5.556 1.00 56.03 137 ALA A CA 1
ATOM 1032 C C . ALA A 1 137 ? -28.510 -38.095 6.788 1.00 56.03 137 ALA A C 1
ATOM 1034 O O . ALA A 1 137 ? -28.264 -39.268 7.074 1.00 56.03 137 ALA A O 1
ATOM 1035 N N . GLY A 1 138 ? -29.259 -37.302 7.557 1.00 43.50 138 GLY A N 1
ATOM 1036 C CA . GLY A 1 138 ? -29.990 -37.776 8.717 1.00 43.50 138 GLY A CA 1
ATOM 1037 C C . GLY A 1 138 ? -30.879 -38.931 8.284 1.00 43.50 138 GLY A C 1
ATOM 1038 O O . GLY A 1 138 ? -31.681 -38.800 7.359 1.00 43.50 138 GLY A O 1
ATOM 1039 N N . ARG A 1 139 ? -30.679 -40.077 8.930 1.00 54.03 139 ARG A N 1
ATOM 1040 C CA . ARG A 1 139 ? -31.456 -41.297 8.753 1.00 54.03 139 ARG A CA 1
ATOM 1041 C C . ARG A 1 139 ? -32.936 -40.958 8.931 1.00 54.03 139 ARG A C 1
ATOM 1043 O O . ARG A 1 139 ? -33.376 -40.703 10.047 1.00 54.03 139 ARG A O 1
ATOM 1050 N N . GLN A 1 140 ? -33.686 -40.926 7.832 1.00 50.53 140 GLN A N 1
ATOM 1051 C CA . GLN A 1 140 ? -35.139 -40.802 7.880 1.00 50.53 140 GLN A CA 1
ATOM 1052 C C . GLN A 1 140 ? -35.684 -42.083 8.518 1.00 50.53 140 GLN A C 1
ATOM 1054 O O . GLN A 1 140 ? -35.596 -43.164 7.937 1.00 50.53 140 GLN A O 1
ATOM 1059 N N . ALA A 1 141 ? -36.173 -41.971 9.751 1.00 51.16 141 ALA A N 1
ATOM 1060 C CA . ALA A 1 141 ? -36.971 -43.011 10.381 1.00 51.16 141 ALA A CA 1
ATOM 1061 C C . ALA A 1 141 ? -38.362 -43.003 9.724 1.00 51.16 141 ALA A C 1
ATOM 1063 O O . ALA A 1 141 ? -38.952 -41.925 9.608 1.00 51.16 141 ALA A O 1
ATOM 1064 N N . PRO A 1 142 ? -38.903 -44.149 9.275 1.00 44.91 142 PRO A N 1
ATOM 1065 C CA . PRO A 1 142 ? -40.241 -44.161 8.715 1.00 44.91 142 PRO A CA 1
ATOM 1066 C C . PRO A 1 142 ? -41.257 -43.951 9.841 1.00 44.91 142 PRO A C 1
ATOM 1068 O O . PRO A 1 142 ? -41.260 -44.657 10.851 1.00 44.91 142 PRO A O 1
ATOM 1071 N N . ALA A 1 143 ? -42.102 -42.941 9.646 1.00 40.44 143 ALA A N 1
ATOM 1072 C CA . ALA A 1 143 ? -43.271 -42.668 10.459 1.00 40.44 143 ALA A CA 1
ATOM 1073 C C . ALA A 1 143 ? -44.232 -43.863 10.399 1.00 40.44 143 ALA A C 1
ATOM 1075 O O . ALA A 1 143 ? -44.552 -44.377 9.326 1.00 40.44 143 ALA A O 1
ATOM 1076 N N . GLY A 1 144 ? -44.663 -44.312 11.575 1.00 44.41 144 GLY A N 1
ATOM 1077 C CA . GLY A 1 144 ? -45.621 -45.392 11.720 1.00 44.41 144 GLY A CA 1
ATOM 1078 C C . GLY A 1 144 ? -47.019 -45.024 11.226 1.00 44.41 144 GLY A C 1
ATOM 1079 O O . GLY A 1 144 ? -47.432 -43.866 11.257 1.00 44.41 144 GLY A O 1
ATOM 1080 N N . GLY A 1 145 ? -47.764 -46.065 10.853 1.00 37.69 145 GLY A N 1
ATOM 1081 C CA . GLY A 1 145 ? -49.222 -46.043 10.851 1.00 37.69 145 GLY A CA 1
ATOM 1082 C C . GLY A 1 145 ? -49.874 -46.672 9.624 1.00 37.69 145 GLY A C 1
ATOM 1083 O O . GLY A 1 145 ? -50.152 -45.976 8.656 1.00 37.69 145 GLY A O 1
ATOM 1084 N N . ARG A 1 146 ? -50.269 -47.948 9.725 1.00 35.62 146 ARG A N 1
ATOM 1085 C CA . ARG A 1 146 ? -51.697 -48.315 9.793 1.00 35.62 146 ARG A CA 1
ATOM 1086 C C . ARG A 1 146 ? -51.898 -49.803 10.072 1.00 35.62 146 ARG A C 1
ATOM 1088 O O . ARG A 1 146 ? -51.174 -50.655 9.575 1.00 35.62 146 ARG A O 1
ATOM 1095 N N . ALA A 1 147 ? -52.896 -50.043 10.912 1.00 40.94 147 ALA A N 1
ATOM 1096 C CA . ALA A 1 147 ? -53.348 -51.318 11.435 1.00 40.94 147 ALA A CA 1
ATOM 1097 C C . ALA A 1 147 ? -53.981 -52.229 10.372 1.00 40.94 147 ALA A C 1
ATOM 1099 O O . ALA A 1 147 ? -54.627 -51.745 9.443 1.00 40.94 147 ALA A O 1
ATOM 1100 N N . ALA A 1 148 ? -53.885 -53.540 10.597 1.00 39.59 148 ALA A N 1
ATOM 1101 C CA . ALA A 1 148 ? -54.808 -54.543 10.073 1.00 39.59 148 ALA A CA 1
ATOM 1102 C C . ALA A 1 148 ? -55.010 -55.639 11.145 1.00 39.59 148 ALA A C 1
ATOM 1104 O O . ALA A 1 148 ? -54.044 -55.964 11.841 1.00 39.59 148 ALA A O 1
ATOM 1105 N N . PRO A 1 149 ? -56.235 -56.165 11.332 1.00 47.00 149 PRO A N 1
ATOM 1106 C CA . PRO A 1 149 ? -56.561 -57.058 12.439 1.00 47.00 149 PRO A CA 1
ATOM 1107 C C . PRO A 1 149 ? -56.297 -58.536 12.101 1.00 47.00 149 PRO A C 1
ATOM 1109 O O . PRO A 1 149 ? -56.577 -59.000 10.998 1.00 47.00 149 PRO A O 1
ATOM 1112 N N . GLU A 1 150 ? -55.799 -59.278 13.092 1.00 38.50 150 GLU A N 1
ATOM 1113 C CA . GLU A 1 150 ? -56.016 -60.727 13.253 1.00 38.50 150 GLU A CA 1
ATOM 1114 C C . GLU A 1 150 ? -57.524 -61.008 13.473 1.00 38.50 150 GLU A C 1
ATOM 1116 O O . GLU A 1 150 ? -58.213 -60.085 13.919 1.00 38.50 150 GLU A O 1
ATOM 1121 N N . PRO A 1 151 ? -58.071 -62.231 13.250 1.00 50.66 151 PRO A N 1
ATOM 1122 C CA . PRO A 1 151 ? -57.452 -63.512 13.634 1.00 50.66 151 PRO A CA 1
ATOM 1123 C C . PRO A 1 151 ? -57.716 -64.719 12.699 1.00 50.66 151 PRO A C 1
ATOM 1125 O O . PRO A 1 151 ? -58.631 -64.703 11.882 1.00 50.66 151 PRO A O 1
ATOM 1128 N N . ALA A 1 152 ? -56.940 -65.800 12.879 1.00 36.59 152 ALA A N 1
ATOM 1129 C CA . ALA A 1 152 ? -57.417 -67.194 13.040 1.00 36.59 152 ALA A CA 1
ATOM 1130 C C . ALA A 1 152 ? -56.375 -68.257 12.616 1.00 36.59 152 ALA A C 1
ATOM 1132 O O . ALA A 1 152 ? -56.154 -68.526 11.441 1.00 36.59 152 ALA A O 1
ATOM 1133 N N . ARG A 1 153 ? -55.802 -68.914 13.632 1.00 39.38 153 ARG A N 1
ATOM 1134 C CA . ARG A 1 153 ? -55.711 -70.377 13.830 1.00 39.38 153 ARG A CA 1
ATOM 1135 C C . ARG A 1 153 ? -55.526 -71.276 12.585 1.00 39.38 153 ARG A C 1
ATOM 1137 O O . ARG A 1 153 ? -56.484 -71.573 11.882 1.00 39.38 153 ARG A O 1
ATOM 1144 N N . GLY A 1 154 ? -54.342 -71.888 12.463 1.00 34.34 154 GLY A N 1
ATOM 1145 C CA . GLY A 1 154 ? -54.142 -73.119 11.682 1.00 34.34 154 GLY A CA 1
ATOM 1146 C C . GLY A 1 154 ? -52.679 -73.416 11.331 1.00 34.34 154 GLY A C 1
ATOM 1147 O O . GLY A 1 154 ? -52.066 -72.701 10.552 1.00 34.34 154 GLY A O 1
ATOM 1148 N N . VAL A 1 155 ? -52.130 -74.494 11.888 1.00 43.16 155 VAL A N 1
ATOM 1149 C CA . VAL A 1 155 ? -50.811 -75.105 11.601 1.00 43.16 155 VAL A CA 1
ATOM 1150 C C . VAL A 1 155 ? -51.100 -76.539 11.111 1.00 43.16 155 VAL A C 1
ATOM 1152 O O . VAL A 1 155 ? -52.134 -77.071 11.517 1.00 43.16 155 VAL A O 1
ATOM 1155 N N . PRO A 1 156 ? -50.202 -77.278 10.426 1.00 55.88 156 PRO A N 1
ATOM 1156 C CA . PRO A 1 156 ? -49.305 -76.985 9.296 1.00 55.88 156 PRO A CA 1
ATOM 1157 C C . PRO A 1 156 ? -49.565 -77.961 8.113 1.00 55.88 156 PRO A C 1
ATOM 1159 O O . PRO A 1 156 ? -50.201 -78.993 8.294 1.00 55.88 156 PRO A O 1
ATOM 1162 N N . ALA A 1 157 ? -48.974 -77.747 6.931 1.00 37.78 157 ALA A N 1
ATOM 1163 C CA . ALA A 1 157 ? -48.677 -78.861 6.013 1.00 37.78 157 ALA A CA 1
ATOM 1164 C C . ALA A 1 157 ? -47.643 -78.470 4.949 1.00 37.78 157 ALA A C 1
ATOM 1166 O O . ALA A 1 157 ? -47.927 -77.738 4.006 1.00 37.78 157 ALA A O 1
ATOM 1167 N N . GLN A 1 158 ? -46.439 -79.016 5.090 1.00 51.03 158 GLN A N 1
ATOM 1168 C CA . GLN A 1 158 ? -45.478 -79.160 4.003 1.00 51.03 158 GLN A CA 1
ATOM 1169 C C . GLN A 1 158 ? -45.870 -80.401 3.186 1.00 51.03 158 GLN A C 1
ATOM 1171 O O . GLN A 1 158 ? -46.240 -81.422 3.772 1.00 51.03 158 GLN A O 1
ATOM 1176 N N . PRO A 1 159 ? -45.701 -80.380 1.857 1.00 49.66 159 PRO A N 1
ATOM 1177 C CA . PRO A 1 159 ? -44.915 -81.460 1.288 1.00 49.66 159 PRO A CA 1
ATOM 1178 C C . PRO A 1 159 ? -43.924 -81.011 0.216 1.00 49.66 159 PRO A C 1
ATOM 1180 O O . PRO A 1 159 ? -43.966 -79.935 -0.369 1.00 49.66 159 PRO A O 1
ATOM 1183 N N . ARG A 1 160 ? -42.975 -81.924 0.057 1.00 45.50 160 ARG A N 1
ATOM 1184 C CA . ARG A 1 160 ? -41.790 -81.925 -0.786 1.00 45.50 160 ARG A CA 1
ATOM 1185 C C . ARG A 1 160 ? -42.121 -82.166 -2.263 1.00 45.50 160 ARG A C 1
ATOM 1187 O O . ARG A 1 160 ? -43.200 -82.645 -2.592 1.00 45.50 160 ARG A O 1
ATOM 1194 N N . ARG A 1 161 ? -41.031 -82.090 -3.042 1.00 43.03 161 ARG A N 1
ATOM 1195 C CA . ARG A 1 161 ? -40.786 -82.522 -4.433 1.00 43.03 161 ARG A CA 1
ATOM 1196 C C . ARG A 1 161 ? -40.984 -81.373 -5.421 1.00 43.03 161 ARG A C 1
ATOM 1198 O O . ARG A 1 161 ? -42.040 -80.773 -5.452 1.00 43.03 161 ARG A O 1
ATOM 1205 N N . GLY A 1 162 ? -40.014 -81.002 -6.242 1.00 36.62 162 GLY A N 1
ATOM 1206 C CA . GLY A 1 162 ? -38.778 -81.669 -6.641 1.00 36.62 162 GLY A CA 1
ATOM 1207 C C . GLY A 1 162 ? -38.644 -81.527 -8.155 1.00 36.62 162 GLY A C 1
ATOM 1208 O O . GLY A 1 162 ? -39.663 -81.486 -8.835 1.00 36.62 162 GLY A O 1
ATOM 1209 N N . SER A 1 163 ? -37.401 -81.552 -8.650 1.00 42.12 163 SER A N 1
ATOM 1210 C CA . SER A 1 163 ? -37.043 -81.615 -10.081 1.00 42.12 163 SER A CA 1
ATOM 1211 C C . SER A 1 163 ? -37.289 -80.317 -10.865 1.00 42.12 163 SER A C 1
ATOM 1213 O O . SER A 1 163 ? -38.270 -79.635 -10.633 1.00 42.12 163 SER A O 1
ATOM 1215 N N . MET A 1 164 ? -36.518 -79.893 -11.860 1.00 42.59 164 MET A N 1
ATOM 1216 C CA . MET A 1 164 ? -35.210 -80.237 -12.423 1.00 42.59 164 MET A CA 1
ATOM 1217 C C . MET A 1 164 ? -34.880 -79.036 -13.338 1.00 42.59 164 MET A C 1
ATOM 1219 O O . MET A 1 164 ? -35.774 -78.449 -13.936 1.00 42.59 164 MET A O 1
ATOM 1223 N N . ALA A 1 165 ? -33.659 -78.514 -13.289 1.00 42.12 165 ALA A N 1
ATOM 1224 C CA . ALA A 1 165 ? -32.659 -78.656 -14.353 1.00 42.12 165 ALA A CA 1
ATOM 1225 C C . ALA A 1 165 ? -33.028 -78.050 -15.725 1.00 42.12 165 ALA A C 1
ATOM 1227 O O . ALA A 1 165 ? -33.852 -78.602 -16.444 1.00 42.12 165 ALA A O 1
ATOM 1228 N N . ARG A 1 166 ? -32.289 -77.008 -16.139 1.00 44.75 166 ARG A N 1
ATOM 1229 C CA . ARG A 1 166 ? -31.369 -76.986 -17.307 1.00 44.75 166 ARG A CA 1
ATOM 1230 C C . ARG A 1 166 ? -30.882 -75.550 -17.559 1.00 44.75 166 ARG A C 1
ATOM 1232 O O . ARG A 1 166 ? -31.676 -74.625 -17.521 1.00 44.75 166 ARG A O 1
ATOM 1239 N N . ALA A 1 167 ? -29.561 -75.355 -17.530 1.00 41.41 167 ALA A N 1
ATOM 1240 C CA . ALA A 1 167 ? -28.668 -75.176 -18.695 1.00 41.41 167 ALA A CA 1
ATOM 1241 C C . ALA A 1 167 ? -28.634 -73.694 -19.132 1.00 41.41 167 ALA A C 1
ATOM 1243 O O . ALA A 1 167 ? -29.660 -73.155 -19.509 1.00 41.41 167 ALA A O 1
ATOM 1244 N N . VAL A 1 168 ? -27.580 -72.924 -18.836 1.00 41.50 168 VAL A N 1
ATOM 1245 C CA . VAL A 1 168 ? -26.208 -72.917 -19.398 1.00 41.50 168 VAL A CA 1
ATOM 1246 C C . VAL A 1 168 ? -26.141 -72.359 -20.824 1.00 41.50 168 VAL A C 1
ATOM 1248 O O . VAL A 1 168 ? -26.744 -72.917 -21.733 1.00 41.50 168 VAL A O 1
ATOM 1251 N N . ALA A 1 169 ? -25.254 -71.360 -20.936 1.00 42.62 169 ALA A N 1
ATOM 1252 C CA . ALA A 1 169 ? -24.531 -70.843 -22.101 1.00 42.62 169 ALA A CA 1
ATOM 1253 C C . ALA A 1 169 ? -25.328 -69.947 -23.070 1.00 42.62 169 ALA A C 1
ATOM 1255 O O . ALA A 1 169 ? -26.501 -70.184 -23.325 1.00 42.62 169 ALA A O 1
ATOM 1256 N N . HIS A 1 170 ? -24.761 -68.868 -23.611 1.00 44.91 170 HIS A N 1
ATOM 1257 C CA . HIS A 1 170 ? -23.354 -68.488 -23.800 1.00 44.91 170 HIS A CA 1
ATOM 1258 C C . HIS A 1 170 ? -23.108 -67.019 -23.441 1.00 44.91 170 HIS A C 1
ATOM 1260 O O . HIS A 1 170 ? -24.061 -66.220 -23.568 1.00 44.91 170 HIS A O 1
#

Radius of gyration: 35.07 Å; chains: 1; bounding box: 73×96×50 Å

Organism: NCBI:txid67303

InterPro domains:
  IPR008628 Golgi phosphoprotein 3-like [PF05719] (2-121)
  IPR038261 Golgi phosphoprotein 3-like domain superfamily [G3DSA:1.10.3630.10] (2-129)

Foldseek 3Di:
DAPLQVVQDDDPCPVVVVLVVCVVVVQKDWDWDDDPNPDIDTDIDGDPDPVVVVLLVLLVCCLVVVPLHDLVSLLVLLQCVLVVVLCVSQPDPVSPSSNVSSVVSNVPRPVSVSVSVSSNCSVVVVRDDPPPPPDPPPPDDDDDDDDDDDDDDDDDDDDDDDDDDDDDDD

Sequence (170 aa):
MRAVHWIGGPRLGLRQTYLSHLERCGMVHAVAGQMCGVLPTTRYQATDTEISREIRARLDSAIRTGVPPDPRTAALAALAHAVGLGKHLYPGNEGRSSRSRLRDLIRHDPMGGLVAHAVMDVQNGVAAQPRRSPAPAGRQAPAGGRAAPEPARGVPAQPRRGSMARAVAH

Secondary structure (DSSP, 8-state):
--THHHHSS--TTHHHHHHHHHHHTTSEEEEEEEETTTEEEEEEEE---HHHHHHHHHHHHHHHH-----HHHHHHHHHHHHTTTHHHHS-TTTHHHHHHHHHHHHHH-HHHHHHHHHHHHHHTT-------PPPP----PPPP--------------------------